Protein AF-A0A846DUM6-F1 (afdb_monomer)

Solvent-accessible surface area (backbone atoms only — not comparable to full-atom values): 6150 Å² total; per-residue (Å²): 109,69,74,56,62,61,46,58,36,48,50,57,35,52,52,38,53,51,50,62,71,73,44,93,68,57,70,70,57,47,52,55,38,50,54,50,30,50,54,27,51,54,53,45,51,50,56,52,51,54,48,52,50,53,54,28,49,78,69,70,65,62,80,82,88,89,68,97,72,66,63,68,61,56,52,50,52,55,50,61,75,42,42,67,66,27,57,79,67,76,50,87,86,87,85,80,76,82,79,78,132

Sequence (101 aa):
MLSHELRSPLNPILGWAQLLRSRKCDESTLHRALETIERNARLQAQLMEDLLDVSRILRGKMSLQITPVHLASAVEAAIETVRLAAESKGIQIDYRYPQGD

Structure (mmCIF, N/CA/C/O backbone):
data_AF-A0A846DUM6-F1
#
_entry.id   AF-A0A846DUM6-F1
#
loop_
_atom_site.group_PDB
_atom_site.id
_atom_site.type_symbol
_atom_site.label_atom_id
_atom_site.label_alt_id
_atom_site.label_comp_id
_atom_site.label_asym_id
_atom_site.label_entity_id
_atom_site.label_seq_id
_atom_site.pdbx_PDB_ins_code
_atom_site.Cartn_x
_atom_site.Cartn_y
_atom_site.Cartn_z
_atom_site.occupancy
_atom_site.B_iso_or_equiv
_atom_site.auth_seq_id
_atom_site.auth_comp_id
_atom_site.auth_asym_id
_atom_site.auth_atom_id
_atom_site.pdbx_PDB_model_num
ATOM 1 N N . MET A 1 1 ? 8.241 -12.044 8.424 1.00 67.25 1 MET A N 1
ATOM 2 C CA . MET A 1 1 ? 7.032 -11.652 7.667 1.00 67.25 1 MET A CA 1
ATOM 3 C C . MET A 1 1 ? 7.130 -10.206 7.182 1.00 67.25 1 MET A C 1
ATOM 5 O O . MET A 1 1 ? 7.309 -10.018 5.991 1.00 67.25 1 MET A O 1
ATOM 9 N N . LEU A 1 2 ? 7.199 -9.207 8.071 1.00 75.75 2 LEU A N 1
ATOM 10 C CA . LEU A 1 2 ? 7.284 -7.778 7.709 1.00 75.75 2 LEU A CA 1
ATOM 11 C C . LEU A 1 2 ? 8.433 -7.407 6.744 1.00 75.75 2 LEU A C 1
ATOM 13 O O . LEU A 1 2 ? 8.228 -6.705 5.762 1.00 75.75 2 LEU A O 1
ATOM 17 N N . SER A 1 3 ? 9.649 -7.918 6.966 1.00 83.12 3 SER A N 1
ATOM 18 C CA . SER A 1 3 ? 10.767 -7.660 6.042 1.00 83.12 3 SER A CA 1
ATOM 19 C C . SER A 1 3 ? 10.553 -8.263 4.650 1.00 83.12 3 SER A C 1
ATOM 21 O O . SER A 1 3 ? 11.147 -7.785 3.692 1.00 83.12 3 SER A O 1
ATOM 23 N N . HIS A 1 4 ? 9.740 -9.316 4.522 1.00 86.38 4 HIS A N 1
ATOM 24 C CA . HIS A 1 4 ? 9.394 -9.899 3.224 1.00 86.38 4 HIS A CA 1
ATOM 25 C C . HIS A 1 4 ? 8.305 -9.079 2.522 1.00 86.38 4 HIS A C 1
ATOM 27 O O . HIS A 1 4 ? 8.447 -8.805 1.334 1.00 86.38 4 HIS A O 1
ATOM 33 N N . GLU A 1 5 ? 7.305 -8.612 3.273 1.00 88.19 5 GLU A N 1
ATOM 34 C CA . GLU A 1 5 ? 6.258 -7.692 2.800 1.00 88.19 5 GLU A CA 1
ATOM 35 C C . GLU A 1 5 ? 6.864 -6.398 2.232 1.00 88.19 5 GLU A C 1
ATOM 37 O O . GLU A 1 5 ? 6.526 -5.999 1.126 1.00 88.19 5 GLU A O 1
ATOM 42 N N . LEU A 1 6 ? 7.846 -5.797 2.920 1.00 87.12 6 LEU A N 1
ATOM 43 C CA . LEU A 1 6 ? 8.521 -4.570 2.463 1.00 87.12 6 LEU A CA 1
ATOM 44 C C . LEU A 1 6 ? 9.435 -4.776 1.244 1.00 87.12 6 LEU A C 1
ATOM 46 O O . LEU A 1 6 ? 9.615 -3.859 0.440 1.00 87.12 6 LEU A O 1
ATOM 50 N N . ARG A 1 7 ? 10.040 -5.963 1.107 1.00 89.69 7 ARG A N 1
ATOM 51 C CA . ARG A 1 7 ? 10.929 -6.297 -0.022 1.00 89.69 7 ARG A CA 1
ATOM 52 C C . ARG A 1 7 ? 10.158 -6.580 -1.308 1.00 89.69 7 ARG A C 1
ATOM 54 O O . ARG A 1 7 ? 10.680 -6.312 -2.386 1.00 89.69 7 ARG A O 1
ATOM 61 N N . SER A 1 8 ? 8.940 -7.109 -1.199 1.00 93.75 8 SER A N 1
ATOM 62 C CA . SER A 1 8 ? 8.105 -7.464 -2.348 1.00 93.75 8 SER A CA 1
ATOM 63 C C . SER A 1 8 ? 7.868 -6.289 -3.317 1.00 93.75 8 SER A C 1
ATOM 65 O O . SER A 1 8 ? 8.222 -6.442 -4.486 1.00 93.75 8 SER A O 1
ATOM 67 N N . PRO A 1 9 ? 7.398 -5.096 -2.883 1.00 92.69 9 PRO A N 1
ATOM 68 C CA . PRO A 1 9 ? 7.223 -3.952 -3.780 1.00 92.69 9 PRO A CA 1
ATOM 69 C C . PRO A 1 9 ? 8.549 -3.303 -4.205 1.00 92.69 9 PRO A C 1
ATOM 71 O O . PRO A 1 9 ? 8.627 -2.715 -5.282 1.00 92.69 9 PRO A O 1
ATOM 74 N N . LEU A 1 10 ? 9.622 -3.443 -3.416 1.00 96.00 10 LEU A N 1
ATOM 75 C CA . LEU A 1 10 ? 10.936 -2.884 -3.755 1.00 96.00 10 LEU A CA 1
ATOM 76 C C . LEU A 1 10 ? 11.545 -3.534 -5.007 1.00 96.00 10 LEU A C 1
ATOM 78 O O . LEU A 1 10 ? 12.160 -2.852 -5.828 1.00 96.00 10 LEU A O 1
ATOM 82 N N . ASN A 1 11 ? 11.376 -4.849 -5.161 1.00 96.31 11 ASN A N 1
ATOM 83 C CA . ASN A 1 11 ? 11.993 -5.605 -6.250 1.00 96.31 11 ASN A CA 1
ATOM 84 C C . ASN A 1 11 ? 11.521 -5.139 -7.648 1.00 96.31 11 ASN A C 1
ATOM 86 O O . ASN A 1 11 ? 12.383 -4.852 -8.483 1.00 96.31 11 ASN A O 1
ATOM 90 N N . PRO A 1 12 ? 10.208 -4.989 -7.929 1.00 96.12 12 PRO A N 1
ATOM 91 C CA . PRO A 1 12 ? 9.725 -4.407 -9.181 1.00 96.12 12 PRO A CA 1
ATOM 92 C C . PRO A 1 12 ? 10.217 -2.980 -9.432 1.00 96.12 12 PRO A C 1
ATOM 94 O O . PRO A 1 12 ? 10.547 -2.661 -10.573 1.00 96.12 12 PRO A O 1
ATOM 97 N N . ILE A 1 13 ? 10.295 -2.133 -8.395 1.00 97.75 13 ILE A N 1
ATOM 98 C CA . ILE A 1 13 ? 10.776 -0.746 -8.525 1.00 97.75 13 ILE A CA 1
ATOM 99 C C . ILE A 1 13 ? 12.220 -0.742 -9.027 1.00 97.75 13 ILE A C 1
ATOM 101 O O . ILE A 1 13 ? 12.531 -0.119 -10.043 1.00 97.75 13 ILE A O 1
ATOM 105 N N . LEU A 1 14 ? 13.101 -1.473 -8.337 1.00 97.75 14 LEU A N 1
ATOM 106 C CA . LEU A 1 14 ? 14.516 -1.543 -8.693 1.00 97.75 14 LEU A CA 1
ATOM 107 C C . LEU A 1 14 ? 14.729 -2.230 -10.045 1.00 97.75 14 LEU A C 1
ATOM 109 O O . LEU A 1 14 ? 15.537 -1.753 -10.840 1.00 97.75 14 LEU A O 1
ATOM 113 N N . GLY A 1 15 ? 13.988 -3.303 -10.330 1.00 97.44 15 GLY A N 1
ATOM 114 C CA . GLY A 1 15 ? 14.077 -4.024 -11.600 1.00 97.44 15 GLY A CA 1
ATOM 115 C C . GLY A 1 15 ? 13.725 -3.143 -12.800 1.00 97.44 15 GLY A C 1
ATOM 116 O O . GLY A 1 15 ? 14.492 -3.075 -13.761 1.00 97.44 15 GLY A O 1
ATOM 117 N N . TRP A 1 16 ? 12.612 -2.405 -12.731 1.00 97.81 16 TRP A N 1
ATOM 118 C CA . TRP A 1 16 ? 12.230 -1.473 -13.795 1.00 97.81 16 TRP A CA 1
ATOM 119 C C . TRP A 1 16 ? 13.178 -0.280 -13.897 1.00 97.81 16 TRP A C 1
ATOM 121 O O . TRP A 1 16 ? 13.564 0.077 -15.007 1.00 97.81 16 TRP A O 1
ATOM 131 N N . ALA A 1 17 ? 13.628 0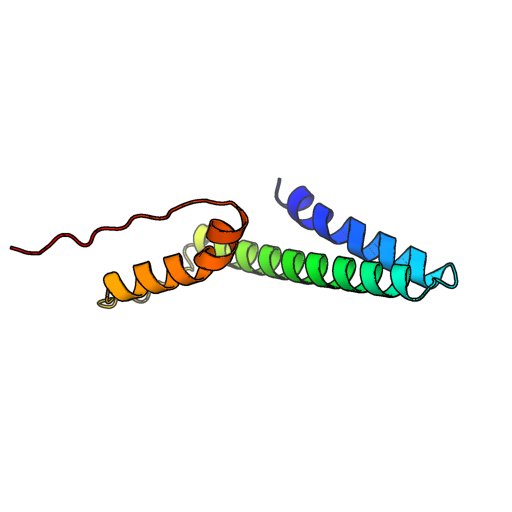.290 -12.776 1.00 97.31 17 ALA A N 1
ATOM 132 C CA . ALA A 1 17 ? 14.607 1.377 -12.791 1.00 97.31 17 ALA A CA 1
ATOM 133 C C . ALA A 1 17 ? 15.933 0.955 -13.456 1.00 97.31 17 ALA A C 1
ATOM 135 O O . ALA A 1 17 ? 16.497 1.696 -14.263 1.00 97.31 17 ALA A O 1
ATOM 136 N N . GLN A 1 18 ? 16.421 -0.257 -13.170 1.00 97.62 18 GLN A N 1
ATOM 137 C CA . GLN A 1 18 ? 17.616 -0.818 -13.809 1.00 97.62 18 GLN A CA 1
ATOM 138 C C . GLN A 1 18 ? 17.403 -1.078 -15.305 1.00 97.62 18 GLN A C 1
ATOM 140 O O . GLN A 1 18 ? 18.277 -0.766 -16.118 1.00 97.62 18 GLN A O 1
ATOM 145 N N . LEU A 1 19 ? 16.242 -1.614 -15.687 1.00 96.38 19 LEU A N 1
ATOM 146 C CA . LEU A 1 19 ? 15.892 -1.874 -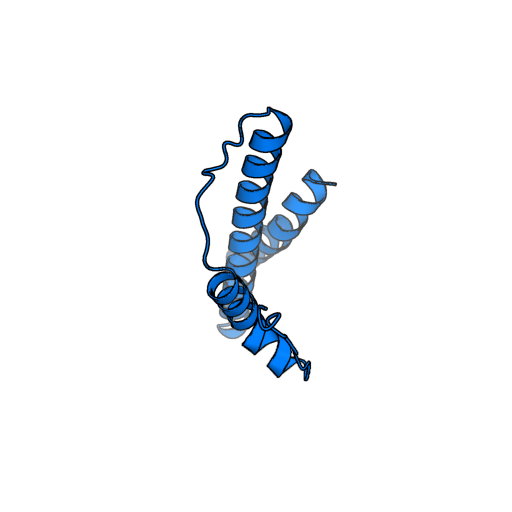17.082 1.00 96.38 19 LEU A CA 1
ATOM 147 C C . LEU A 1 19 ? 15.824 -0.571 -17.890 1.00 96.38 19 LEU A C 1
ATOM 149 O O . LEU A 1 19 ? 16.457 -0.478 -18.938 1.00 96.38 19 LEU A O 1
ATOM 153 N N . LEU A 1 20 ? 15.139 0.452 -17.373 1.00 96.31 20 LEU A N 1
ATOM 154 C CA . 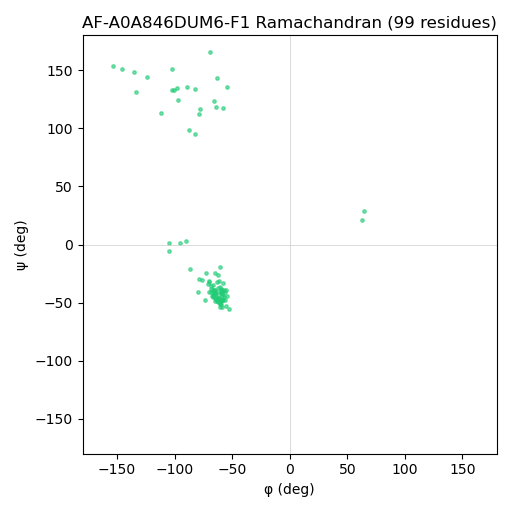LEU A 1 20 ? 15.030 1.765 -18.015 1.00 96.31 20 LEU A CA 1
ATOM 155 C C . LEU A 1 20 ? 16.385 2.476 -18.137 1.00 96.31 20 LEU A C 1
ATOM 157 O O . LEU A 1 20 ? 16.615 3.200 -19.101 1.00 96.31 20 LEU A O 1
ATOM 161 N N . ARG A 1 21 ? 17.302 2.256 -17.184 1.00 96.50 21 ARG A N 1
ATOM 162 C CA . ARG A 1 21 ? 18.651 2.842 -17.217 1.00 96.50 21 ARG A CA 1
ATOM 163 C C . ARG A 1 21 ? 19.610 2.113 -18.162 1.00 96.50 21 ARG A C 1
ATOM 165 O O . ARG A 1 21 ? 20.544 2.726 -18.666 1.00 96.50 21 ARG A O 1
ATOM 172 N N . SER A 1 22 ? 19.426 0.808 -18.362 1.00 94.62 22 SER A N 1
ATOM 173 C CA . SER A 1 22 ? 20.372 -0.033 -19.114 1.00 94.62 22 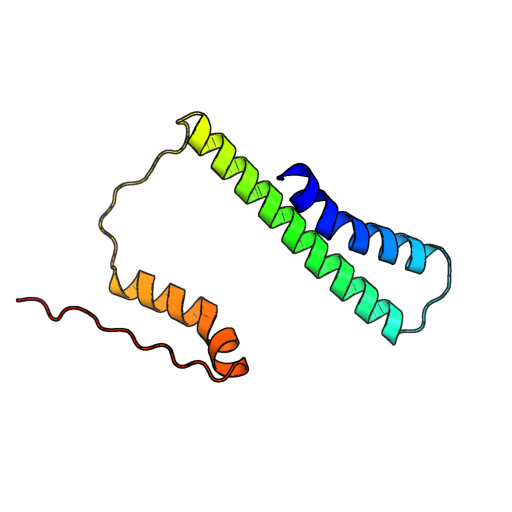SER A CA 1
ATOM 174 C C . SER A 1 22 ? 20.137 -0.043 -20.622 1.00 94.62 22 SER A C 1
ATOM 176 O O . SER A 1 22 ? 21.056 -0.374 -21.371 1.00 94.62 22 SER A O 1
ATOM 178 N N . ARG A 1 23 ? 18.935 0.308 -21.093 1.00 90.25 23 ARG A N 1
ATOM 179 C CA . ARG A 1 23 ? 18.609 0.296 -22.524 1.00 90.25 23 ARG A CA 1
ATOM 180 C C . ARG A 1 23 ? 17.503 1.276 -22.884 1.00 90.25 23 ARG A C 1
ATOM 182 O O . ARG A 1 23 ? 16.612 1.552 -22.084 1.00 90.25 23 ARG A O 1
ATOM 189 N N . LYS A 1 24 ? 17.519 1.731 -24.139 1.00 92.69 24 LYS A N 1
ATOM 190 C CA . LYS A 1 24 ? 16.413 2.500 -24.712 1.00 92.69 24 LYS A CA 1
ATOM 191 C C . LYS A 1 24 ? 15.186 1.590 -24.804 1.00 92.69 24 LYS A C 1
ATOM 193 O O . LYS A 1 24 ? 15.261 0.512 -25.389 1.00 92.69 24 LYS A O 1
ATOM 198 N N . CYS A 1 25 ? 14.094 2.015 -24.188 1.00 94.06 25 CYS A N 1
ATOM 199 C CA . CYS A 1 25 ? 12.815 1.318 -24.232 1.00 94.06 25 CYS A CA 1
ATOM 200 C C . CYS A 1 25 ? 11.890 2.025 -25.220 1.00 94.06 25 CYS A C 1
ATOM 202 O O . CYS A 1 25 ? 12.016 3.233 -25.433 1.00 94.06 25 CYS A O 1
ATOM 204 N N . ASP A 1 26 ? 10.982 1.272 -25.829 1.00 96.50 26 ASP A N 1
ATOM 205 C CA . ASP A 1 26 ? 9.872 1.861 -26.565 1.00 96.50 26 ASP A CA 1
ATOM 206 C C . ASP A 1 26 ? 8.889 2.535 -25.593 1.00 96.50 26 ASP A C 1
ATOM 208 O O . ASP A 1 26 ? 8.929 2.327 -24.376 1.00 96.50 26 ASP A O 1
ATOM 212 N N . GLU A 1 27 ? 8.004 3.362 -26.140 1.00 96.50 27 GLU A N 1
ATOM 213 C CA . GLU A 1 27 ? 7.049 4.142 -25.352 1.00 96.50 27 GLU A CA 1
ATOM 214 C C . GLU A 1 27 ? 6.108 3.245 -24.532 1.00 96.50 27 GLU A C 1
ATOM 216 O O . GLU A 1 27 ? 5.834 3.533 -23.367 1.00 96.50 27 GLU A O 1
ATOM 221 N N . SER A 1 28 ? 5.705 2.097 -25.092 1.00 96.56 28 SER A N 1
ATOM 222 C CA . SER A 1 28 ? 4.840 1.131 -24.408 1.00 96.56 28 SER A CA 1
ATOM 223 C C . SER A 1 28 ? 5.510 0.525 -23.166 1.00 96.56 28 SER A C 1
ATOM 225 O O . SER A 1 28 ? 4.913 0.473 -22.085 1.00 96.56 28 SER A O 1
ATOM 227 N N . THR A 1 29 ? 6.783 0.121 -23.275 1.00 95.75 29 THR A N 1
ATOM 228 C CA . THR A 1 29 ? 7.544 -0.416 -22.143 1.00 95.75 29 THR A CA 1
ATOM 229 C C . THR A 1 29 ? 7.829 0.664 -21.112 1.00 95.75 29 THR A C 1
ATOM 231 O O . THR A 1 29 ? 7.755 0.376 -19.918 1.00 95.75 29 THR A O 1
ATOM 234 N N . LEU A 1 30 ? 8.132 1.893 -21.548 1.00 96.94 30 LEU A N 1
ATOM 235 C CA . LEU A 1 30 ? 8.343 3.023 -20.646 1.00 96.94 30 LEU A CA 1
ATOM 236 C C . LEU A 1 30 ? 7.094 3.293 -19.802 1.00 96.94 30 LEU A C 1
ATOM 238 O O . LEU A 1 30 ? 7.203 3.380 -18.581 1.00 96.94 30 LEU A O 1
ATOM 242 N N . HIS A 1 31 ? 5.918 3.359 -20.428 1.00 97.31 31 HIS A N 1
ATOM 243 C CA . HIS A 1 31 ? 4.662 3.603 -19.722 1.00 97.31 31 HIS A CA 1
ATOM 244 C C . HIS A 1 31 ? 4.377 2.513 -18.680 1.00 97.31 31 HIS A C 1
ATOM 246 O O . HIS A 1 31 ? 4.223 2.811 -17.497 1.00 97.31 31 HIS A O 1
ATOM 252 N N . ARG A 1 32 ? 4.453 1.236 -19.080 1.00 96.88 32 ARG A N 1
ATOM 253 C CA . ARG A 1 32 ? 4.253 0.099 -18.165 1.00 96.88 32 ARG A CA 1
ATOM 254 C C . ARG A 1 32 ? 5.250 0.090 -17.004 1.00 96.88 32 ARG A C 1
ATOM 256 O O . ARG A 1 32 ? 4.903 -0.285 -15.880 1.00 96.88 32 ARG A O 1
ATOM 263 N N . ALA A 1 33 ? 6.504 0.451 -17.272 1.00 97.25 33 ALA A N 1
ATOM 264 C CA . ALA A 1 33 ? 7.538 0.534 -16.251 1.00 97.25 33 ALA A CA 1
ATOM 265 C C . ALA A 1 33 ? 7.210 1.624 -15.224 1.00 97.25 33 ALA A C 1
ATOM 267 O O . ALA A 1 33 ? 7.273 1.356 -14.025 1.00 97.25 33 ALA A O 1
ATOM 268 N N . LEU A 1 34 ? 6.813 2.814 -15.686 1.00 97.88 34 LEU A N 1
ATOM 269 C CA . LEU A 1 34 ? 6.420 3.930 -14.8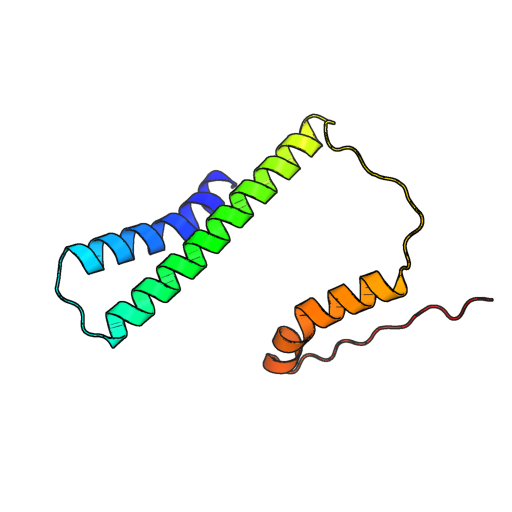25 1.00 97.88 34 LEU A CA 1
ATOM 270 C C . LEU A 1 34 ? 5.189 3.589 -13.979 1.00 97.88 34 LEU A C 1
ATOM 272 O O . LEU A 1 34 ? 5.250 3.748 -12.763 1.00 97.88 34 LEU A O 1
ATOM 276 N N . GLU A 1 35 ? 4.135 3.023 -14.574 1.00 97.81 35 GLU A N 1
ATOM 277 C CA . GLU A 1 35 ? 2.950 2.563 -13.833 1.00 97.81 35 GLU A CA 1
ATOM 278 C C . GLU A 1 35 ? 3.314 1.524 -12.766 1.00 97.81 35 GLU A C 1
ATOM 280 O O . GLU A 1 35 ? 2.842 1.572 -11.627 1.00 97.81 35 GLU A O 1
ATOM 285 N N . THR A 1 36 ? 4.188 0.572 -13.112 1.00 97.25 36 THR A N 1
ATOM 286 C CA . THR A 1 36 ? 4.612 -0.463 -12.166 1.00 97.25 36 THR A CA 1
ATOM 287 C C . THR A 1 36 ? 5.430 0.133 -11.025 1.00 97.25 36 THR A C 1
ATOM 289 O O . THR A 1 36 ? 5.218 -0.248 -9.871 1.00 97.25 36 THR A O 1
ATOM 292 N N . ILE A 1 37 ? 6.356 1.047 -11.323 1.00 98.19 37 ILE A N 1
ATOM 293 C CA . ILE A 1 37 ? 7.153 1.750 -10.312 1.00 98.19 37 ILE A CA 1
ATOM 294 C C . ILE A 1 37 ? 6.228 2.542 -9.389 1.00 98.19 37 ILE A C 1
ATOM 296 O O . ILE A 1 37 ? 6.312 2.372 -8.175 1.00 98.19 37 ILE A O 1
ATOM 300 N N . GLU A 1 38 ? 5.322 3.350 -9.942 1.00 98.12 38 GLU A N 1
ATOM 301 C CA . GLU A 1 38 ? 4.411 4.191 -9.166 1.00 98.12 38 GLU A CA 1
ATOM 302 C C . GLU A 1 38 ? 3.527 3.350 -8.245 1.00 98.12 38 GLU A C 1
ATOM 304 O O . GLU A 1 38 ? 3.480 3.590 -7.036 1.00 98.12 38 GLU A O 1
ATOM 309 N N . ARG A 1 39 ? 2.871 2.317 -8.788 1.00 97.25 39 ARG A N 1
ATOM 310 C CA . ARG A 1 39 ? 2.008 1.430 -8.004 1.00 97.25 39 ARG A CA 1
ATOM 311 C C . ARG A 1 39 ? 2.763 0.810 -6.833 1.00 97.25 39 ARG A C 1
ATOM 313 O O . ARG A 1 39 ? 2.265 0.811 -5.712 1.00 97.25 39 ARG A O 1
ATOM 320 N N . ASN A 1 40 ? 3.958 0.276 -7.078 1.00 97.38 40 ASN A N 1
ATOM 321 C CA . ASN A 1 40 ? 4.734 -0.367 -6.021 1.00 97.38 40 ASN A CA 1
ATOM 322 C C . ASN A 1 40 ? 5.294 0.641 -5.009 1.00 97.38 40 ASN A C 1
ATOM 324 O O . ASN A 1 40 ? 5.346 0.324 -3.825 1.00 97.38 40 ASN A O 1
ATOM 328 N N . ALA A 1 41 ? 5.663 1.852 -5.434 1.00 97.38 41 ALA A N 1
ATOM 329 C CA . ALA A 1 41 ? 6.098 2.908 -4.523 1.00 97.38 41 ALA A CA 1
ATOM 330 C C . ALA A 1 41 ? 4.959 3.337 -3.582 1.00 97.38 41 ALA A C 1
ATOM 332 O O . ALA A 1 41 ? 5.176 3.462 -2.378 1.00 97.38 41 ALA A O 1
ATOM 333 N N . ARG A 1 42 ? 3.731 3.476 -4.104 1.00 96.69 42 ARG A N 1
ATOM 334 C CA . ARG A 1 42 ? 2.531 3.751 -3.294 1.00 96.69 42 ARG A CA 1
ATOM 335 C C . ARG A 1 42 ? 2.251 2.630 -2.291 1.00 96.69 42 ARG A C 1
ATOM 337 O O . ARG A 1 42 ? 2.046 2.911 -1.116 1.00 96.69 42 ARG A O 1
ATOM 344 N N . LEU A 1 43 ? 2.313 1.369 -2.729 1.00 94.69 43 LEU A N 1
ATOM 345 C CA . LEU A 1 43 ? 2.164 0.214 -1.833 1.00 94.69 43 LEU A CA 1
ATOM 346 C C . LEU A 1 43 ? 3.234 0.201 -0.732 1.00 94.69 43 LEU A C 1
ATOM 348 O O . LEU A 1 43 ? 2.932 -0.073 0.425 1.00 94.69 43 LEU A O 1
ATOM 352 N N . GLN A 1 44 ? 4.484 0.517 -1.075 1.00 94.88 44 GLN A N 1
ATOM 353 C CA . GLN A 1 44 ? 5.574 0.559 -0.107 1.00 94.88 44 GLN A CA 1
ATOM 354 C C . GLN A 1 44 ? 5.394 1.682 0.925 1.00 94.88 44 GLN A C 1
ATOM 356 O O . GLN A 1 44 ? 5.658 1.451 2.103 1.00 94.88 44 GLN A O 1
ATOM 361 N N . ALA A 1 45 ? 4.915 2.858 0.507 1.00 95.00 45 ALA A N 1
ATOM 362 C CA . ALA A 1 45 ? 4.589 3.956 1.416 1.00 95.00 45 ALA A CA 1
ATOM 363 C C . ALA A 1 45 ? 3.478 3.563 2.405 1.00 95.00 45 ALA A C 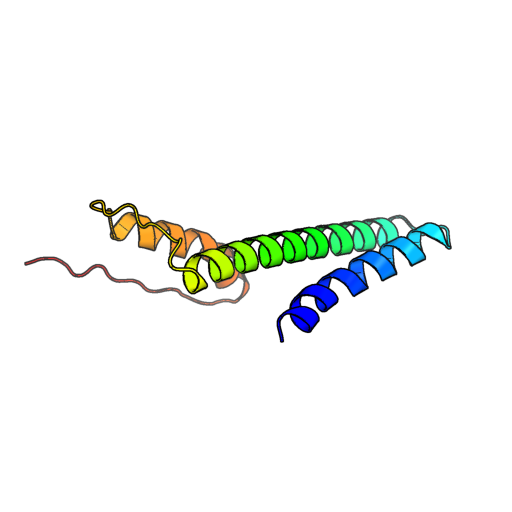1
ATOM 365 O O . ALA A 1 45 ? 3.656 3.743 3.608 1.00 95.00 45 ALA A O 1
ATOM 366 N N . GLN A 1 46 ? 2.403 2.927 1.921 1.00 94.50 46 GLN A N 1
ATOM 367 C CA . GLN A 1 46 ? 1.317 2.440 2.779 1.00 94.50 46 GLN A CA 1
ATOM 368 C C . GLN A 1 46 ? 1.826 1.444 3.831 1.00 94.50 46 GLN A C 1
ATOM 370 O O . GLN A 1 46 ? 1.561 1.603 5.016 1.00 94.50 46 GLN A O 1
ATOM 375 N N . LEU A 1 47 ? 2.645 0.464 3.430 1.00 93.81 47 LEU A N 1
ATOM 376 C CA . LEU A 1 47 ? 3.212 -0.515 4.367 1.00 93.81 47 LEU A CA 1
ATOM 377 C C . LEU A 1 47 ? 4.098 0.131 5.444 1.00 93.81 47 LEU A C 1
ATOM 379 O O . LEU A 1 47 ? 4.202 -0.386 6.559 1.00 93.81 47 LEU A O 1
ATOM 383 N N . MET A 1 48 ? 4.771 1.239 5.119 1.00 92.75 48 MET A N 1
ATOM 384 C CA . MET A 1 48 ? 5.541 2.002 6.101 1.00 92.75 48 MET A CA 1
ATOM 385 C C . MET A 1 48 ? 4.628 2.726 7.097 1.00 92.75 48 MET A C 1
ATOM 387 O O . MET A 1 48 ? 4.935 2.722 8.289 1.00 92.75 48 MET A O 1
ATOM 391 N N . GLU A 1 49 ? 3.521 3.313 6.640 1.00 92.56 49 GLU A N 1
ATOM 392 C CA . GLU A 1 49 ? 2.515 3.939 7.508 1.00 92.56 49 GLU A CA 1
ATOM 393 C C . GLU A 1 49 ? 1.861 2.914 8.439 1.00 92.56 49 GLU A C 1
ATOM 395 O O . GLU A 1 49 ? 1.888 3.095 9.660 1.00 92.56 49 GLU A O 1
ATOM 400 N N . ASP A 1 50 ? 1.415 1.782 7.894 1.00 91.94 50 ASP A N 1
ATOM 401 C CA . ASP A 1 50 ? 0.808 0.691 8.661 1.00 91.94 50 ASP A CA 1
ATOM 402 C C . ASP A 1 50 ? 1.765 0.178 9.750 1.00 91.94 50 ASP A C 1
ATOM 404 O O . ASP A 1 50 ? 1.375 -0.089 10.890 1.00 91.94 50 ASP A O 1
ATOM 408 N N . LEU A 1 51 ? 3.063 0.085 9.438 1.00 91.75 51 LEU A N 1
ATOM 409 C CA . LEU A 1 51 ? 4.079 -0.305 10.411 1.00 91.75 51 LEU A CA 1
ATOM 410 C C . LEU A 1 51 ? 4.243 0.729 11.532 1.00 91.75 51 LEU A C 1
ATOM 412 O O . LEU A 1 51 ? 4.442 0.351 12.693 1.00 91.75 51 LEU A O 1
ATOM 416 N N . LEU A 1 52 ? 4.183 2.025 11.214 1.00 90.06 52 LEU A N 1
ATOM 417 C CA . LEU A 1 52 ? 4.228 3.081 12.225 1.00 90.06 52 LEU A CA 1
ATOM 418 C C . LEU A 1 52 ? 3.017 2.991 13.156 1.00 90.06 52 LEU A C 1
ATOM 420 O O . LEU A 1 52 ? 3.193 3.114 14.372 1.00 90.06 52 LEU A O 1
ATOM 424 N N . ASP A 1 53 ? 1.834 2.708 12.618 1.00 90.62 53 ASP A N 1
ATOM 425 C CA . ASP A 1 53 ? 0.613 2.514 13.399 1.00 90.62 53 ASP A CA 1
ATOM 426 C C . ASP A 1 53 ? 0.695 1.286 14.302 1.00 90.62 53 ASP A C 1
ATOM 428 O O . ASP A 1 53 ? 0.517 1.408 15.517 1.00 90.62 53 ASP A O 1
ATOM 432 N N . VAL A 1 54 ? 1.105 0.132 13.772 1.00 90.38 54 VAL A N 1
ATOM 433 C CA . VAL A 1 54 ? 1.356 -1.075 14.580 1.00 90.38 54 VAL A CA 1
ATOM 434 C C . VAL A 1 54 ? 2.375 -0.789 15.686 1.00 90.38 54 VAL A C 1
ATOM 436 O O . VAL A 1 54 ? 2.201 -1.192 16.836 1.00 90.38 54 VAL A O 1
ATOM 439 N N . SER A 1 55 ? 3.427 -0.030 15.383 1.00 90.50 55 SER A N 1
ATOM 440 C CA . SER A 1 55 ? 4.439 0.357 16.364 1.00 90.50 55 SER A CA 1
ATOM 441 C C . SER A 1 55 ? 3.886 1.289 17.455 1.00 90.50 55 SER A C 1
ATOM 443 O O . SER A 1 55 ? 4.310 1.217 18.613 1.00 90.50 55 SER A O 1
ATOM 445 N N . ARG A 1 56 ? 2.942 2.181 17.126 1.00 91.31 56 ARG A N 1
ATOM 446 C CA . ARG A 1 56 ? 2.219 3.000 18.117 1.00 91.31 56 ARG A CA 1
ATOM 447 C C . ARG A 1 56 ? 1.322 2.128 18.993 1.00 91.31 56 ARG A C 1
ATOM 449 O O . ARG A 1 56 ? 1.374 2.291 20.211 1.00 91.31 56 ARG A O 1
ATOM 456 N N . ILE A 1 57 ? 0.590 1.182 18.402 1.00 91.19 57 ILE A N 1
ATOM 457 C CA . ILE A 1 57 ? -0.283 0.231 19.109 1.00 91.19 57 ILE A CA 1
ATOM 458 C C . ILE A 1 57 ? 0.517 -0.600 20.115 1.00 91.19 57 ILE A C 1
ATOM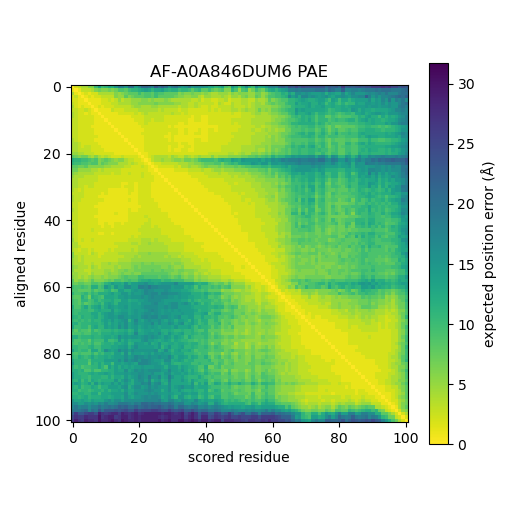 460 O O . ILE A 1 57 ? 0.209 -0.583 21.304 1.00 91.19 57 ILE A O 1
ATOM 464 N N . LEU A 1 58 ? 1.592 -1.263 19.675 1.00 90.50 58 LEU A N 1
ATOM 465 C CA . LEU A 1 58 ? 2.402 -2.149 20.526 1.00 90.50 58 LEU A CA 1
ATOM 466 C C . LEU A 1 58 ? 3.072 -1.423 21.698 1.00 90.50 58 LEU A C 1
ATOM 468 O O . LEU A 1 58 ? 3.360 -2.031 22.724 1.00 90.50 58 LEU A O 1
ATOM 472 N N . ARG A 1 59 ? 3.325 -0.118 21.560 1.00 93.88 59 ARG A N 1
ATOM 473 C CA . ARG A 1 59 ? 3.876 0.720 22.636 1.00 93.88 59 ARG A CA 1
ATOM 474 C C . ARG A 1 59 ? 2.804 1.361 23.518 1.00 93.88 59 ARG A C 1
ATOM 476 O O . ARG A 1 59 ? 3.157 2.177 24.364 1.00 93.88 59 ARG A O 1
ATOM 483 N N . GLY A 1 60 ? 1.522 1.073 23.283 1.00 88.69 60 GLY A N 1
ATOM 484 C CA . GLY A 1 60 ? 0.406 1.721 23.974 1.00 88.69 60 GLY A CA 1
ATOM 485 C C . GLY A 1 60 ? 0.321 3.230 23.719 1.00 88.69 60 GLY A C 1
ATOM 486 O O . GLY A 1 60 ? -0.246 3.959 24.521 1.00 88.69 60 GLY A O 1
ATOM 487 N N . LYS A 1 61 ? 0.923 3.722 22.627 1.00 89.00 61 LYS A N 1
ATOM 488 C CA . LYS A 1 61 ? 0.965 5.151 22.265 1.00 89.00 61 LYS A CA 1
ATOM 489 C C . LYS A 1 61 ? -0.138 5.559 21.290 1.00 89.00 61 LYS A C 1
ATOM 491 O O . LYS A 1 61 ? -0.169 6.709 20.860 1.00 89.00 61 LYS A O 1
ATOM 496 N N . MET A 1 62 ? -1.003 4.628 20.895 1.00 88.88 62 MET A N 1
ATOM 497 C CA . MET A 1 62 ? -2.179 4.949 20.095 1.00 88.88 62 MET A CA 1
ATOM 498 C C . MET A 1 62 ? -3.252 5.540 21.011 1.00 88.88 62 MET A C 1
ATOM 500 O O . MET A 1 62 ? -3.727 4.872 21.923 1.00 88.88 62 MET A O 1
ATOM 504 N N . SER A 1 63 ? -3.602 6.803 20.774 1.00 86.25 63 SER A N 1
ATOM 505 C CA . SER A 1 63 ? -4.695 7.485 21.465 1.00 86.25 63 SER A CA 1
ATOM 506 C C . SER A 1 63 ? -5.923 7.498 20.564 1.00 86.25 63 SER A C 1
ATOM 508 O O . SER A 1 63 ? -5.810 7.817 19.380 1.00 86.25 63 SER A O 1
ATOM 510 N N . LEU A 1 64 ? -7.083 7.148 21.116 1.00 89.19 64 LEU A N 1
ATOM 511 C CA . LEU A 1 64 ? -8.360 7.225 20.415 1.00 89.19 64 LEU A CA 1
ATOM 512 C C . LEU A 1 64 ? -9.082 8.513 20.807 1.00 89.19 64 LEU A C 1
ATOM 514 O O . LEU A 1 64 ? -9.196 8.837 21.988 1.00 89.19 64 LEU A O 1
ATOM 518 N N . GLN A 1 65 ? -9.622 9.216 19.816 1.00 90.31 65 GLN A N 1
ATOM 519 C CA . GLN A 1 65 ? -10.576 10.294 20.053 1.00 90.31 65 GLN A CA 1
ATOM 520 C C . GLN A 1 65 ? -11.980 9.699 20.127 1.00 90.31 65 GLN A C 1
ATOM 522 O O . GLN A 1 65 ? -12.598 9.399 19.109 1.00 90.31 65 GLN A O 1
ATOM 527 N N . ILE A 1 66 ? -12.465 9.490 21.349 1.00 94.69 66 ILE A N 1
ATOM 528 C CA . ILE A 1 66 ? -13.798 8.933 21.578 1.00 94.69 66 ILE A CA 1
ATOM 529 C C . ILE A 1 66 ? -14.835 10.038 21.375 1.00 94.69 66 ILE A C 1
ATOM 531 O O . ILE A 1 66 ? -14.898 10.992 22.148 1.00 94.69 66 ILE A O 1
ATOM 535 N N . THR A 1 67 ? -15.639 9.906 20.325 1.00 94.56 67 THR A N 1
ATOM 536 C CA . THR A 1 67 ? -16.699 10.851 19.957 1.00 94.56 67 THR A CA 1
ATOM 537 C C . THR A 1 67 ? -17.878 10.090 19.346 1.00 94.56 67 THR A C 1
ATOM 539 O O . THR A 1 67 ? -17.658 9.030 18.750 1.00 94.56 67 THR A O 1
ATOM 542 N N . PRO A 1 68 ? -19.127 10.577 19.469 1.00 95.06 68 PRO A N 1
ATOM 543 C CA . PRO A 1 68 ? -20.239 10.039 18.697 1.00 95.06 68 PRO A CA 1
ATOM 544 C C . PRO A 1 68 ? -19.927 10.067 17.197 1.00 95.06 68 PRO A C 1
ATOM 546 O O . PRO A 1 68 ? -19.433 11.067 16.673 1.00 95.06 68 PRO A O 1
ATOM 549 N N . VAL A 1 69 ? -20.231 8.970 16.505 1.00 93.06 69 VAL A N 1
ATOM 550 C CA . VAL A 1 69 ? -20.061 8.838 15.053 1.00 93.06 69 VAL A CA 1
ATOM 551 C C . VAL A 1 69 ? -21.384 8.452 14.407 1.00 93.06 69 VAL A C 1
ATOM 553 O O . VAL A 1 69 ? -22.161 7.678 14.966 1.00 93.06 69 VAL A O 1
ATOM 556 N N . HIS A 1 70 ? -21.641 8.973 13.209 1.00 91.38 70 HIS A N 1
ATOM 557 C CA . HIS A 1 70 ? -22.811 8.590 12.429 1.00 91.38 70 HIS A CA 1
ATOM 558 C C . HIS A 1 70 ? -22.516 7.286 11.677 1.00 91.38 70 HIS A C 1
ATOM 560 O O . HIS A 1 70 ? -21.908 7.296 10.605 1.00 91.38 70 HIS A O 1
ATOM 566 N N . LEU A 1 71 ? -22.908 6.151 12.267 1.00 90.25 71 LEU A N 1
ATOM 567 C CA . LEU A 1 71 ? -22.554 4.817 11.769 1.00 90.25 71 LEU A CA 1
ATOM 568 C C . LEU A 1 71 ? -22.964 4.600 10.305 1.00 90.25 71 LEU A C 1
ATOM 570 O O . LEU A 1 71 ? -22.186 4.034 9.542 1.00 90.25 71 LEU A O 1
ATOM 574 N N . ALA A 1 72 ? -24.138 5.095 9.900 1.00 91.56 72 ALA A N 1
ATOM 575 C CA . ALA A 1 72 ? -24.606 4.967 8.521 1.00 91.56 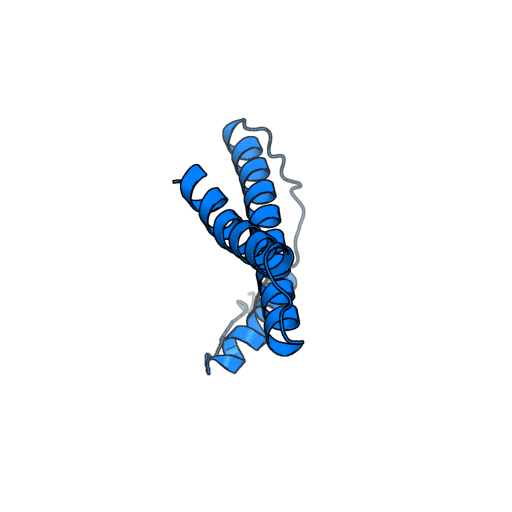72 ALA A CA 1
ATOM 576 C C . ALA A 1 72 ? -23.634 5.609 7.519 1.00 91.56 72 ALA A C 1
ATOM 578 O O . ALA A 1 72 ? -23.263 4.986 6.531 1.00 91.56 72 ALA A O 1
ATOM 579 N N . SER A 1 73 ? -23.113 6.795 7.837 1.00 91.50 73 SER A N 1
ATOM 580 C CA . SER A 1 73 ? -22.166 7.497 6.964 1.00 91.50 73 SER A CA 1
ATOM 581 C C . SER A 1 73 ? -20.816 6.785 6.880 1.00 91.50 73 SER A C 1
ATOM 583 O O . SER A 1 73 ? -20.196 6.761 5.820 1.00 91.50 73 SER A O 1
ATOM 585 N N . ALA A 1 74 ? -20.357 6.178 7.979 1.00 92.31 74 ALA A N 1
ATOM 586 C CA . ALA A 1 74 ? -19.132 5.380 7.973 1.00 92.31 74 ALA A CA 1
ATOM 587 C C . ALA A 1 74 ? -19.276 4.122 7.096 1.00 92.31 74 ALA A C 1
ATOM 589 O O . ALA A 1 74 ? -18.365 3.785 6.341 1.00 92.31 74 ALA A O 1
ATOM 590 N N . VAL A 1 75 ? -20.432 3.452 7.169 1.00 93.44 75 VAL A N 1
ATOM 591 C CA . VAL A 1 75 ? -20.750 2.281 6.339 1.00 93.44 75 VAL A CA 1
ATOM 592 C C . VAL A 1 75 ? -20.870 2.668 4.863 1.00 93.44 75 VAL A C 1
ATOM 594 O O . VAL A 1 75 ? -20.268 2.008 4.020 1.00 93.44 75 VAL A O 1
ATOM 597 N N . GLU A 1 76 ? -21.566 3.759 4.540 1.00 92.81 76 GLU A N 1
ATOM 598 C CA . GLU A 1 76 ? -21.675 4.279 3.169 1.00 92.81 76 GLU A CA 1
ATOM 599 C C . GLU A 1 76 ? -20.308 4.594 2.565 1.00 92.81 76 GLU A C 1
ATOM 601 O O . GLU A 1 76 ? -20.006 4.130 1.468 1.00 92.81 76 GLU A O 1
ATOM 606 N N . ALA A 1 77 ? -19.442 5.299 3.297 1.00 94.12 77 ALA A N 1
ATOM 607 C CA . ALA A 1 77 ? -18.091 5.607 2.832 1.00 94.12 77 ALA A CA 1
ATOM 608 C C . ALA A 1 77 ? -17.264 4.338 2.551 1.00 94.12 77 ALA A C 1
ATOM 610 O O . ALA A 1 77 ? -16.540 4.268 1.553 1.00 94.12 77 ALA A O 1
ATOM 611 N N . ALA A 1 78 ? -17.390 3.314 3.400 1.00 94.44 78 ALA A N 1
ATOM 612 C CA . ALA A 1 78 ? -16.729 2.030 3.186 1.00 94.44 78 ALA A CA 1
ATOM 613 C C . ALA A 1 78 ? -17.254 1.314 1.929 1.00 94.44 78 ALA A C 1
ATOM 615 O O . ALA A 1 78 ? -16.456 0.787 1.154 1.00 94.44 78 ALA A O 1
ATOM 616 N N . ILE A 1 79 ? -18.570 1.335 1.695 1.00 94.88 79 ILE A N 1
ATOM 617 C CA . ILE A 1 79 ? -19.192 0.748 0.499 1.00 94.88 79 ILE A CA 1
ATOM 618 C C . ILE A 1 79 ? -18.742 1.490 -0.761 1.00 94.88 79 ILE A C 1
ATOM 620 O O . ILE A 1 79 ? -18.343 0.846 -1.729 1.00 94.88 79 ILE A O 1
ATOM 624 N N . GLU A 1 80 ? -18.744 2.825 -0.752 1.00 94.25 80 GLU A N 1
ATOM 625 C CA . GLU A 1 80 ? -18.265 3.629 -1.884 1.00 94.25 80 GLU A CA 1
ATOM 626 C C . GLU A 1 80 ? -16.806 3.327 -2.233 1.00 94.25 80 GLU A C 1
ATOM 628 O O . GLU A 1 80 ? -16.464 3.174 -3.405 1.00 94.25 80 GLU A O 1
ATOM 633 N N . THR A 1 81 ? -15.958 3.145 -1.216 1.00 95.06 81 THR A N 1
ATOM 634 C CA . THR A 1 81 ? -14.535 2.815 -1.397 1.00 95.06 81 THR A CA 1
ATOM 635 C C . THR A 1 81 ? -14.334 1.528 -2.205 1.00 95.06 81 THR A C 1
ATOM 637 O O . THR A 1 81 ? -13.369 1.411 -2.961 1.00 95.06 81 THR A O 1
ATOM 640 N N . VAL A 1 82 ? -15.243 0.555 -2.077 1.00 95.69 82 VAL A N 1
ATOM 641 C CA . VAL A 1 82 ? -15.134 -0.753 -2.742 1.00 95.69 82 VAL A CA 1
ATOM 642 C C . VAL A 1 82 ? -16.072 -0.923 -3.938 1.00 95.69 82 VAL A C 1
ATOM 644 O O . VAL A 1 82 ? -15.951 -1.923 -4.646 1.00 95.69 82 VAL A O 1
ATOM 647 N N . ARG A 1 83 ? -16.970 0.036 -4.202 1.00 94.81 83 ARG A N 1
ATOM 648 C CA . ARG A 1 83 ? -18.044 -0.073 -5.205 1.00 94.81 83 ARG A CA 1
ATOM 649 C C . ARG A 1 83 ? -17.524 -0.480 -6.584 1.00 94.81 83 ARG A C 1
ATOM 651 O O . ARG A 1 83 ? -17.914 -1.522 -7.101 1.00 94.81 83 ARG A O 1
ATOM 658 N N . LEU A 1 84 ? -16.564 0.267 -7.134 1.00 94.19 84 LEU A N 1
ATOM 659 C CA . LEU A 1 84 ? -15.991 -0.015 -8.460 1.00 94.19 84 LEU A CA 1
ATOM 660 C C . LEU A 1 84 ? -15.291 -1.385 -8.523 1.00 94.19 84 LEU A C 1
ATOM 662 O O . LEU A 1 84 ? -15.357 -2.102 -9.525 1.00 94.19 84 LEU A O 1
ATOM 666 N N . ALA A 1 85 ? -14.617 -1.777 -7.439 1.00 95.50 85 ALA A N 1
ATOM 667 C CA . ALA A 1 85 ? -13.953 -3.074 -7.345 1.00 95.50 85 ALA A CA 1
ATOM 668 C C . ALA A 1 85 ? -14.956 -4.238 -7.261 1.00 95.50 85 ALA A C 1
ATOM 670 O O . ALA A 1 85 ? -14.667 -5.325 -7.759 1.00 95.50 85 ALA A O 1
ATOM 671 N N . ALA A 1 86 ? -16.118 -4.020 -6.645 1.00 96.50 86 ALA A N 1
ATOM 672 C CA . ALA A 1 86 ? -17.199 -4.995 -6.583 1.00 96.50 86 ALA A CA 1
ATOM 673 C C . ALA A 1 86 ? -17.910 -5.122 -7.940 1.00 96.50 86 ALA A C 1
ATOM 675 O O . ALA A 1 86 ? -18.040 -6.231 -8.457 1.00 96.50 86 ALA A O 1
ATOM 676 N N . GLU A 1 87 ? -18.259 -3.996 -8.568 1.00 96.12 87 GLU A N 1
ATOM 677 C CA . GLU A 1 87 ? -18.900 -3.943 -9.890 1.00 96.12 87 GLU A CA 1
ATOM 678 C C . GLU A 1 87 ? -18.038 -4.603 -10.972 1.00 96.12 87 GLU A C 1
ATOM 680 O O . GLU A 1 87 ? -18.515 -5.472 -11.700 1.00 96.12 87 GLU A O 1
ATOM 685 N N . SER A 1 88 ? -16.740 -4.279 -11.026 1.00 96.62 88 SER A N 1
ATOM 686 C CA . SER A 1 88 ? -15.801 -4.899 -11.979 1.00 96.62 88 SER A CA 1
ATOM 687 C C . SER A 1 88 ? -15.658 -6.418 -11.817 1.00 96.62 88 SER A C 1
ATOM 689 O O . SER A 1 88 ? -15.221 -7.096 -12.746 1.00 96.62 88 SER A O 1
ATOM 691 N N . LYS A 1 89 ? -16.036 -6.963 -10.655 1.00 97.19 89 LYS A N 1
ATOM 692 C CA . LYS A 1 89 ? -16.014 -8.398 -10.346 1.00 97.19 89 LYS A CA 1
ATOM 693 C C . LYS A 1 89 ? -17.404 -9.046 -10.362 1.00 97.19 89 LYS A C 1
ATOM 695 O O . LYS A 1 89 ? -17.496 -10.235 -10.070 1.00 97.19 89 LYS A O 1
ATOM 700 N N . GLY A 1 90 ? -18.467 -8.299 -10.675 1.00 97.00 90 GLY A N 1
ATOM 701 C CA . GLY A 1 90 ? -19.848 -8.795 -10.626 1.00 97.00 90 GLY A CA 1
ATOM 702 C C . GLY A 1 90 ? -20.318 -9.179 -9.217 1.00 97.00 90 GLY A C 1
ATOM 703 O O . GLY A 1 90 ? -21.131 -10.087 -9.068 1.00 97.00 90 GLY A O 1
ATOM 704 N N . ILE A 1 91 ? -19.778 -8.532 -8.181 1.00 97.94 91 ILE A N 1
ATOM 705 C CA . ILE A 1 91 ? -20.111 -8.791 -6.777 1.00 97.94 91 ILE A CA 1
ATOM 706 C C . ILE A 1 91 ? -21.155 -7.769 -6.318 1.00 97.94 91 ILE A C 1
ATOM 708 O O . ILE A 1 91 ? -20.911 -6.566 -6.383 1.00 97.94 91 ILE A O 1
ATOM 712 N N . GLN A 1 92 ? -22.292 -8.246 -5.808 1.00 95.38 92 GLN A N 1
ATOM 713 C CA . GLN A 1 92 ? -23.311 -7.408 -5.172 1.00 95.38 92 GLN A CA 1
ATOM 714 C C . GLN A 1 92 ? -23.028 -7.261 -3.670 1.00 95.38 92 GLN A C 1
ATOM 716 O O . GLN A 1 92 ? -22.719 -8.244 -2.994 1.00 95.38 92 GLN A O 1
ATOM 721 N N . ILE A 1 93 ? -23.141 -6.036 -3.150 1.00 95.12 93 ILE A N 1
ATOM 722 C CA . ILE A 1 93 ? -22.988 -5.724 -1.724 1.00 95.12 93 ILE A CA 1
ATOM 723 C C . ILE A 1 93 ? -24.351 -5.306 -1.177 1.00 95.12 93 ILE A C 1
ATOM 725 O O . ILE A 1 93 ? -24.855 -4.240 -1.523 1.00 95.12 93 ILE A O 1
ATOM 729 N N . ASP A 1 94 ? -24.913 -6.125 -0.291 1.00 92.75 94 ASP A N 1
ATOM 730 C CA . ASP A 1 94 ? -26.147 -5.813 0.426 1.00 92.75 94 ASP A CA 1
ATOM 731 C C . ASP A 1 94 ? -25.828 -5.366 1.856 1.00 92.75 94 ASP A C 1
ATOM 733 O O . ASP A 1 94 ? -25.073 -6.020 2.578 1.00 92.75 94 ASP A O 1
ATOM 737 N N . TYR A 1 95 ? -26.442 -4.270 2.294 1.00 89.25 95 TYR A N 1
ATOM 738 C CA . TYR A 1 95 ? -26.326 -3.760 3.657 1.00 89.25 95 TYR A CA 1
ATOM 739 C C . 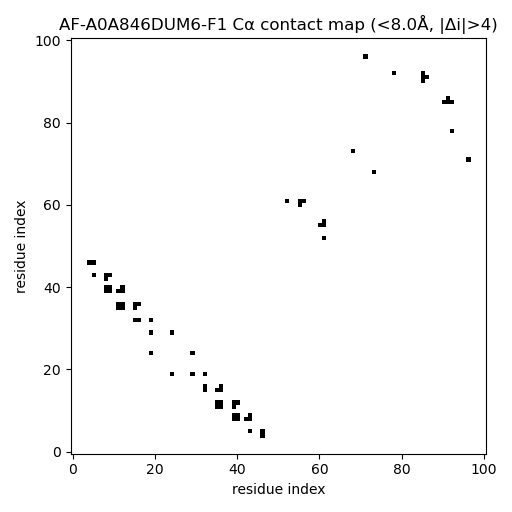TYR A 1 95 ? -27.699 -3.353 4.181 1.00 89.25 95 TYR A C 1
ATOM 741 O O . TYR A 1 95 ? -28.588 -2.952 3.432 1.00 89.25 95 TYR A O 1
ATOM 749 N N . ARG A 1 96 ? -27.894 -3.501 5.491 1.00 88.50 96 ARG A N 1
ATOM 750 C CA . ARG A 1 96 ? -29.134 -3.141 6.175 1.00 88.50 96 ARG A CA 1
ATOM 751 C C . ARG A 1 96 ? -28.792 -2.356 7.422 1.00 88.50 96 ARG A C 1
ATOM 753 O O . ARG A 1 96 ? -27.966 -2.794 8.220 1.00 88.50 96 ARG A O 1
ATOM 760 N N . TYR A 1 97 ? -29.459 -1.227 7.596 1.00 82.31 97 TYR A N 1
ATOM 761 C CA . TYR A 1 97 ? -29.465 -0.543 8.875 1.00 82.31 97 TYR A CA 1
ATOM 762 C C . TYR A 1 97 ? -30.513 -1.209 9.766 1.00 82.31 97 TYR A C 1
ATOM 764 O O . TYR A 1 97 ? -31.620 -1.472 9.283 1.00 82.31 97 TYR A O 1
ATOM 772 N N . PRO A 1 98 ? -30.204 -1.506 11.037 1.00 74.81 98 PRO A N 1
ATOM 773 C CA . PRO A 1 98 ? -31.256 -1.825 11.984 1.00 74.81 98 PRO A CA 1
ATOM 774 C C . PRO A 1 98 ? -32.205 -0.622 12.027 1.00 74.81 98 PRO A C 1
ATOM 776 O O . PRO A 1 98 ? -31.785 0.493 12.337 1.00 74.81 98 PRO A O 1
ATOM 779 N N . GLN A 1 99 ? -33.464 -0.833 11.641 1.00 63.97 99 GLN A N 1
ATOM 780 C CA . GLN A 1 99 ? -34.516 0.126 11.956 1.00 63.97 99 GLN A CA 1
ATOM 781 C C . GLN A 1 99 ? -34.620 0.128 13.480 1.00 63.97 99 GLN A C 1
ATOM 783 O O . GLN A 1 99 ? -34.801 -0.934 14.072 1.00 63.97 99 GLN A O 1
ATOM 788 N N . GLY A 1 100 ? -34.358 1.275 14.104 1.00 61.69 100 GLY A N 1
ATOM 789 C CA . GLY A 1 100 ? -34.473 1.402 15.554 1.00 61.69 100 GLY A CA 1
ATOM 790 C C . GLY A 1 100 ? -35.917 1.177 16.000 1.00 61.69 100 GLY A C 1
ATOM 791 O O . GLY A 1 100 ? -36.835 1.591 15.289 1.00 61.69 100 GLY A O 1
ATOM 792 N N . ASP A 1 101 ? -36.081 0.535 17.158 1.00 43.69 101 ASP A N 1
ATOM 793 C CA . ASP A 1 101 ? -37.243 0.766 18.026 1.00 43.69 101 ASP A CA 1
ATOM 794 C C . ASP A 1 101 ? -37.168 2.181 18.628 1.00 43.69 101 ASP A C 1
ATOM 796 O O . ASP A 1 101 ? -36.033 2.644 18.914 1.00 43.69 101 ASP A O 1
#

Foldseek 3Di:
DLVVQLVVLVVLLVVLVCVVVVDDDDPVSVVVSVVSNVVSVVSNVVSVVVVVVVVCVVVVNDDDDDDDDDVVVVVVVVCVVCVVVCVVVVHDDDDDDPPDD

Secondary structure (DSSP, 8-state):
-HHHHHHHHHHHHHHHHHHHHHSPPPHHHHHHHHHHHHHHHHHHHHHHHHHHHHHHHHTT-PPP------HHHHHHHHHHHHHHHHHTTT------PPPP-

Nearest PDB structures (foldseek):
  4jau-assembly1_A-2  TM=6.581E-01  e=5.088E-04  Thermotoga maritima MSB8
  2c2a-assembly1_A-2  TM=7.294E-01  e=1.080E-03  Thermotoga maritima
  6rh7-assembly1_B  TM=7.165E-01  e=1.478E-03  Thermotoga maritima
  6paj-assembly1_B  TM=6.492E-01  e=2.022E-03  Staphylococcus aureus
  8oir-assembly1_Aa  TM=4.320E-01  e=7.964E+00  Homo sapiens

Radius of gyration: 20.49 Å; Cα contacts (8 Å, |Δi|>4): 37; chains: 1; bounding box: 58×22×50 Å

Mean predicted aligned error: 7.62 Å

pLDDT: mean 92.04, std 8.11, range [43.69, 98.19]